Protein AF-A0A1Q6V0L5-F1 (afdb_monomer_lite)

Radius of gyration: 23.57 Å; chains: 1; bounding box: 58×28×61 Å

Structure (mmCIF, N/CA/C/O backbone):
data_AF-A0A1Q6V0L5-F1
#
_entry.id   AF-A0A1Q6V0L5-F1
#
loop_
_atom_site.group_PDB
_atom_site.id
_atom_site.type_symbol
_atom_site.label_atom_id
_atom_site.label_alt_id
_atom_site.label_comp_id
_atom_site.label_asym_id
_atom_site.label_entity_id
_atom_site.label_seq_id
_atom_site.pdbx_PDB_ins_code
_atom_site.Cartn_x
_atom_site.Cartn_y
_atom_site.Cartn_z
_atom_site.occupancy
_atom_site.B_iso_or_equiv
_atom_site.auth_seq_id
_atom_site.auth_comp_id
_atom_site.auth_asym_id
_atom_site.auth_atom_id
_atom_site.pdbx_PDB_model_num
ATOM 1 N N . MET A 1 1 ? 42.447 0.323 -34.848 1.00 60.41 1 MET A N 1
ATOM 2 C CA . MET A 1 1 ? 41.053 -0.143 -34.660 1.00 60.41 1 MET A CA 1
ATOM 3 C C . MET A 1 1 ? 40.293 0.147 -35.946 1.00 60.41 1 MET A C 1
ATOM 5 O O . MET A 1 1 ? 40.447 1.248 -36.458 1.00 60.41 1 MET A O 1
ATOM 9 N N . LYS A 1 2 ? 39.578 -0.825 -36.525 1.00 76.00 2 LYS A N 1
ATOM 10 C CA . LYS A 1 2 ? 38.837 -0.618 -37.784 1.00 76.00 2 LYS A CA 1
ATOM 11 C C . LYS A 1 2 ? 37.564 0.199 -37.501 1.00 76.00 2 LYS A C 1
ATOM 13 O O . LYS A 1 2 ? 37.001 0.069 -36.418 1.00 76.00 2 LYS A O 1
ATOM 18 N N . MET A 1 3 ? 37.112 1.020 -38.454 1.00 75.25 3 MET A N 1
ATOM 19 C CA . MET A 1 3 ? 35.882 1.839 -38.349 1.00 75.25 3 MET A CA 1
ATOM 20 C C . MET A 1 3 ? 34.656 1.019 -37.912 1.00 75.25 3 MET A C 1
ATOM 22 O O . MET A 1 3 ? 33.864 1.461 -37.084 1.00 75.25 3 MET A O 1
ATOM 26 N N . GLU A 1 4 ? 34.559 -0.221 -38.388 1.00 78.81 4 GLU A N 1
ATOM 27 C CA . GLU A 1 4 ? 33.508 -1.179 -38.025 1.00 78.81 4 GLU A CA 1
ATOM 28 C C . GLU A 1 4 ? 33.477 -1.482 -36.518 1.00 78.81 4 GLU A C 1
ATOM 30 O O . GLU A 1 4 ? 32.410 -1.570 -35.917 1.00 78.81 4 GLU A O 1
ATOM 35 N N . THR A 1 5 ? 34.643 -1.568 -35.870 1.00 80.88 5 THR A N 1
ATOM 36 C CA . THR A 1 5 ? 34.749 -1.830 -34.427 1.00 80.88 5 THR A CA 1
ATOM 37 C C . THR A 1 5 ? 34.207 -0.661 -33.598 1.00 80.88 5 THR A C 1
ATOM 39 O O . THR A 1 5 ? 33.617 -0.879 -32.544 1.00 80.88 5 THR A O 1
ATOM 42 N N . ILE A 1 6 ? 34.371 0.576 -34.080 1.00 81.19 6 ILE A N 1
ATOM 43 C CA . ILE A 1 6 ? 33.867 1.786 -33.409 1.00 81.19 6 ILE A CA 1
ATOM 44 C C . ILE A 1 6 ? 32.336 1.850 -33.505 1.00 81.19 6 ILE A C 1
ATOM 46 O O . ILE A 1 6 ? 31.674 2.157 -32.515 1.00 81.19 6 ILE A O 1
ATOM 50 N N . LEU A 1 7 ? 31.766 1.503 -34.664 1.00 82.19 7 LEU A N 1
ATOM 51 C CA . LEU A 1 7 ? 30.314 1.467 -34.867 1.00 82.19 7 LEU A CA 1
ATOM 52 C C . LEU A 1 7 ? 29.636 0.405 -33.993 1.00 82.19 7 LEU A C 1
ATOM 54 O O . LEU A 1 7 ? 28.649 0.707 -33.326 1.00 82.19 7 LEU A O 1
ATOM 58 N N . ILE A 1 8 ? 30.193 -0.808 -33.930 1.00 85.12 8 ILE A N 1
ATOM 59 C CA . ILE A 1 8 ? 29.656 -1.889 -33.084 1.00 85.12 8 ILE A CA 1
ATOM 60 C C . ILE A 1 8 ? 29.691 -1.487 -31.605 1.00 85.12 8 ILE A C 1
ATOM 62 O O . ILE A 1 8 ? 28.711 -1.679 -30.885 1.00 85.12 8 ILE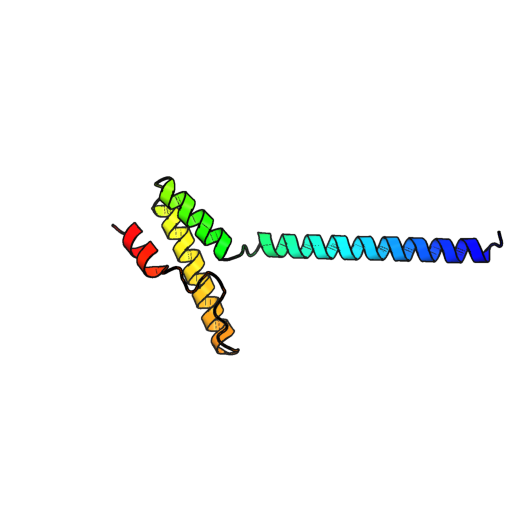 A O 1
ATOM 66 N N . LEU A 1 9 ? 30.794 -0.878 -31.158 1.00 86.62 9 LEU A N 1
ATOM 67 C CA . LEU A 1 9 ? 30.930 -0.409 -29.782 1.00 86.62 9 LEU A CA 1
ATOM 68 C C . LEU A 1 9 ? 29.924 0.708 -29.458 1.00 86.62 9 LEU A C 1
ATOM 70 O O . LEU A 1 9 ? 29.315 0.696 -28.391 1.00 86.62 9 LEU A O 1
ATOM 74 N N . SER A 1 10 ? 29.703 1.638 -30.390 1.00 85.50 10 SER A N 1
ATOM 75 C CA . SER A 1 10 ? 28.710 2.706 -30.238 1.00 85.50 10 SER A CA 1
ATOM 76 C C . SER A 1 10 ? 27.286 2.153 -30.110 1.00 85.50 10 SER A C 1
ATOM 78 O O . SER A 1 10 ? 26.536 2.572 -29.227 1.00 85.50 10 SER A O 1
ATOM 80 N N . VAL A 1 11 ? 26.917 1.167 -30.933 1.00 88.50 11 VAL A N 1
ATOM 81 C CA . VAL A 1 11 ? 25.604 0.508 -30.846 1.00 88.50 11 VAL A CA 1
ATOM 82 C C . VAL A 1 11 ? 25.451 -0.226 -29.512 1.00 88.50 11 VAL A C 1
ATOM 84 O O . VAL A 1 11 ? 24.423 -0.078 -28.855 1.00 88.50 11 VAL A O 1
ATOM 87 N N . ALA A 1 12 ? 26.481 -0.945 -29.059 1.00 88.50 12 ALA A N 1
ATOM 88 C CA . ALA A 1 12 ? 26.451 -1.651 -27.779 1.00 88.50 12 ALA A CA 1
ATOM 89 C C . ALA A 1 12 ? 26.243 -0.699 -26.586 1.00 88.50 12 ALA A C 1
ATOM 91 O O . ALA A 1 12 ? 25.424 -0.981 -25.711 1.00 88.50 12 ALA A O 1
ATOM 92 N N . ILE A 1 13 ? 26.919 0.456 -26.575 1.00 90.50 13 ILE A N 1
ATOM 93 C CA . ILE A 1 13 ? 26.739 1.481 -25.534 1.00 90.50 13 ILE A CA 1
ATOM 94 C C . ILE A 1 13 ? 25.302 2.012 -25.540 1.00 90.50 13 ILE A C 1
ATOM 96 O O . ILE A 1 13 ? 24.678 2.087 -24.484 1.00 90.50 13 ILE A O 1
ATOM 100 N N . ASN A 1 14 ? 24.746 2.326 -26.714 1.00 88.94 14 ASN A N 1
ATOM 101 C CA . ASN A 1 14 ? 23.369 2.814 -26.817 1.00 88.94 14 ASN A CA 1
ATOM 102 C C . ASN A 1 14 ? 22.344 1.785 -26.316 1.00 88.94 14 ASN A C 1
ATOM 104 O O . ASN A 1 14 ? 21.386 2.157 -25.641 1.00 88.94 14 ASN A O 1
ATOM 108 N N . VAL A 1 15 ? 22.565 0.492 -26.575 1.00 90.69 15 VAL A N 1
ATOM 109 C CA . VAL A 1 15 ? 21.717 -0.588 -26.043 1.00 90.69 15 VAL A CA 1
ATOM 110 C C . VAL A 1 15 ? 21.792 -0.651 -24.515 1.00 90.69 15 VAL A C 1
ATOM 112 O O . VAL A 1 15 ? 20.755 -0.740 -23.860 1.00 90.69 15 VAL A O 1
ATOM 115 N N . ILE A 1 16 ? 22.989 -0.553 -23.930 1.00 90.12 16 ILE A N 1
ATOM 116 C CA . ILE A 1 16 ? 23.164 -0.535 -22.467 1.00 90.12 16 ILE A CA 1
ATOM 117 C C . ILE A 1 16 ? 22.442 0.670 -21.854 1.00 90.12 16 ILE A C 1
ATOM 119 O O . ILE A 1 16 ? 21.711 0.522 -20.876 1.00 90.12 16 ILE A O 1
ATOM 123 N N . VAL A 1 17 ? 22.598 1.852 -22.455 1.00 90.38 17 VAL A N 1
ATOM 124 C CA . VAL A 1 17 ? 21.920 3.080 -22.018 1.00 90.38 17 VAL A CA 1
ATOM 125 C C . VAL A 1 17 ? 20.397 2.906 -22.063 1.00 90.38 17 VAL A C 1
ATOM 127 O O . VAL A 1 17 ? 19.720 3.215 -21.084 1.00 90.38 17 VAL A O 1
ATOM 130 N N . LEU A 1 18 ? 19.856 2.332 -23.142 1.00 91.12 18 LEU A N 1
ATOM 131 C CA . LEU A 1 18 ? 18.432 2.005 -23.267 1.00 91.12 18 LEU A CA 1
ATOM 132 C C . LEU A 1 18 ? 17.942 1.080 -22.146 1.00 91.12 18 LEU A C 1
ATOM 134 O O . LEU A 1 18 ? 16.911 1.358 -21.534 1.00 91.12 18 LEU A O 1
ATOM 138 N N . ILE A 1 19 ? 18.684 0.014 -21.832 1.00 90.06 19 ILE A N 1
ATOM 139 C CA . ILE A 1 19 ? 18.328 -0.917 -20.749 1.00 90.06 19 ILE A CA 1
ATOM 140 C C . ILE A 1 19 ? 18.254 -0.182 -19.405 1.00 90.06 19 ILE A C 1
ATOM 142 O O . ILE A 1 19 ? 17.290 -0.366 -18.660 1.00 90.06 19 ILE A O 1
ATOM 146 N N . VAL A 1 20 ? 19.223 0.686 -19.105 1.00 90.31 20 VAL A N 1
ATOM 147 C CA . VAL A 1 20 ? 19.225 1.476 -17.862 1.00 90.31 20 VAL A CA 1
ATOM 148 C C . VAL A 1 20 ? 18.000 2.392 -17.785 1.00 90.31 20 VAL A C 1
ATOM 150 O O . VAL A 1 20 ? 17.347 2.441 -16.740 1.00 90.31 20 VAL A O 1
ATOM 153 N N . PHE A 1 21 ? 17.630 3.057 -18.885 1.00 89.12 21 PHE A N 1
ATOM 154 C CA . PHE A 1 21 ? 16.417 3.879 -18.939 1.00 89.12 21 PHE A CA 1
ATOM 155 C C . PHE A 1 21 ? 15.144 3.062 -18.686 1.00 89.12 21 PHE A C 1
ATOM 157 O O . PHE A 1 21 ? 14.301 3.484 -17.892 1.00 89.12 21 PHE A O 1
ATOM 164 N N . PHE A 1 22 ? 15.012 1.878 -19.290 1.00 86.25 22 PHE A N 1
ATOM 165 C CA . PHE A 1 22 ? 13.860 1.002 -19.047 1.00 86.25 22 PHE A CA 1
ATOM 166 C C . PHE A 1 22 ? 13.786 0.520 -17.592 1.00 86.25 22 PHE A C 1
ATOM 168 O O . PHE A 1 22 ? 12.703 0.513 -17.002 1.00 86.25 22 PHE A O 1
ATOM 175 N N . VAL A 1 23 ? 14.922 0.169 -16.981 1.00 86.44 23 VAL A N 1
ATOM 176 C CA . VAL A 1 23 ? 14.972 -0.238 -15.568 1.00 86.44 23 VAL A CA 1
ATOM 177 C C . VAL A 1 23 ? 14.589 0.925 -14.646 1.00 86.44 23 VAL A C 1
ATOM 179 O O . VAL A 1 23 ? 13.771 0.737 -13.742 1.00 86.44 23 VAL A O 1
ATOM 182 N N . MET A 1 24 ? 15.103 2.137 -14.888 1.00 85.19 24 MET A N 1
ATOM 183 C CA . MET A 1 24 ? 14.706 3.328 -14.126 1.00 85.19 24 MET A CA 1
ATOM 184 C C . MET A 1 24 ? 13.211 3.624 -14.268 1.00 85.19 24 MET A C 1
ATOM 186 O O . MET A 1 24 ? 12.536 3.824 -13.259 1.00 85.19 24 MET A O 1
ATOM 190 N N . ALA A 1 25 ? 12.673 3.589 -15.489 1.00 81.12 25 ALA A N 1
ATOM 191 C CA . ALA A 1 25 ? 11.251 3.814 -15.736 1.00 81.12 25 ALA A CA 1
ATOM 192 C C . ALA A 1 25 ? 10.374 2.776 -15.013 1.00 81.12 25 ALA A C 1
ATOM 194 O O . ALA A 1 25 ? 9.393 3.137 -14.363 1.00 81.12 25 ALA A O 1
ATOM 195 N N . SER A 1 26 ? 10.762 1.496 -15.045 1.00 77.75 26 SER A N 1
ATOM 196 C CA . SER A 1 26 ? 10.077 0.423 -14.314 1.00 77.75 26 SER A CA 1
ATOM 197 C C . SER A 1 26 ? 10.107 0.643 -12.796 1.00 77.75 26 SER A C 1
ATOM 199 O O . SER A 1 26 ? 9.105 0.425 -12.113 1.00 77.75 26 SER A O 1
ATOM 201 N N . ASN A 1 27 ? 11.236 1.086 -12.241 1.00 81.38 27 ASN A N 1
ATOM 202 C CA . ASN A 1 27 ? 11.344 1.376 -10.810 1.00 81.38 27 ASN A CA 1
ATOM 203 C C . ASN A 1 27 ? 10.470 2.569 -10.406 1.00 81.38 27 ASN A C 1
ATOM 205 O O . ASN A 1 27 ? 9.751 2.483 -9.411 1.00 81.38 27 ASN A O 1
ATOM 209 N N . ILE A 1 28 ? 10.457 3.638 -11.206 1.00 75.06 28 ILE A N 1
ATOM 210 C CA . ILE A 1 28 ? 9.588 4.801 -10.984 1.00 75.06 28 ILE A CA 1
ATOM 211 C C . ILE A 1 28 ? 8.112 4.393 -11.057 1.00 75.06 28 ILE A C 1
ATOM 213 O O . ILE A 1 28 ? 7.329 4.795 -10.200 1.00 75.06 28 ILE A O 1
ATOM 217 N N . ALA A 1 29 ? 7.729 3.544 -12.014 1.00 73.94 29 ALA A N 1
ATOM 218 C CA . ALA A 1 29 ? 6.362 3.036 -12.123 1.00 73.94 29 ALA A CA 1
ATOM 219 C C . ALA A 1 29 ? 5.941 2.216 -10.889 1.00 73.94 29 ALA A C 1
ATOM 221 O O . ALA A 1 29 ? 4.839 2.405 -10.374 1.00 73.94 29 ALA A O 1
ATOM 222 N N . LYS A 1 30 ? 6.827 1.359 -10.361 1.00 69.94 30 LYS A N 1
ATOM 223 C CA . LYS A 1 30 ? 6.578 0.595 -9.124 1.00 69.94 30 LYS A CA 1
ATOM 224 C C . LYS A 1 30 ? 6.435 1.497 -7.898 1.00 69.94 30 LYS A C 1
ATOM 226 O O . LYS A 1 30 ? 5.566 1.259 -7.062 1.00 69.94 30 LYS A O 1
ATOM 231 N N . ILE A 1 31 ? 7.270 2.531 -7.787 1.00 66.81 31 ILE A N 1
ATOM 232 C CA . ILE A 1 31 ? 7.182 3.517 -6.701 1.00 66.81 31 ILE A CA 1
ATOM 233 C C . ILE A 1 31 ? 5.870 4.296 -6.811 1.00 66.81 31 ILE A C 1
ATOM 235 O O . ILE A 1 31 ? 5.141 4.410 -5.830 1.00 66.81 31 ILE A O 1
ATOM 239 N N . ARG A 1 32 ? 5.521 4.762 -8.014 1.00 64.19 32 ARG A N 1
ATOM 240 C CA . ARG A 1 32 ? 4.272 5.485 -8.267 1.00 64.19 32 ARG A CA 1
ATOM 241 C C . ARG A 1 32 ? 3.043 4.640 -7.931 1.00 64.19 32 ARG A C 1
ATOM 243 O O . ARG A 1 32 ? 2.146 5.137 -7.263 1.00 64.19 32 ARG A O 1
ATOM 250 N N . GLN A 1 33 ? 3.038 3.355 -8.292 1.00 63.72 33 GLN A N 1
ATOM 251 C CA . GLN A 1 33 ? 1.977 2.427 -7.887 1.00 63.72 33 GLN A CA 1
ATOM 252 C C . GLN A 1 33 ? 1.852 2.295 -6.364 1.00 63.72 33 GLN A C 1
ATOM 254 O O . GLN A 1 33 ? 0.733 2.278 -5.860 1.00 63.72 33 GLN A O 1
ATOM 259 N N . ARG A 1 34 ? 2.970 2.234 -5.626 1.00 59.78 34 ARG A N 1
ATOM 260 C CA . ARG A 1 34 ? 2.947 2.203 -4.152 1.00 59.78 34 ARG A CA 1
ATOM 261 C C . ARG A 1 34 ? 2.453 3.510 -3.530 1.00 59.78 34 ARG A C 1
ATOM 263 O O . ARG A 1 34 ? 1.816 3.459 -2.490 1.00 59.78 34 ARG A O 1
ATOM 270 N N . LEU A 1 35 ? 2.732 4.661 -4.139 1.00 59.59 35 LEU A N 1
ATOM 271 C CA . LEU A 1 35 ? 2.274 5.961 -3.636 1.00 59.59 35 LEU A CA 1
ATOM 272 C C . LEU A 1 35 ? 0.785 6.199 -3.919 1.00 59.59 35 LEU A C 1
ATOM 274 O O . LEU A 1 35 ? 0.070 6.703 -3.060 1.00 59.59 35 LEU A O 1
ATOM 278 N N . GLU A 1 36 ? 0.304 5.818 -5.104 1.00 59.81 36 GLU A N 1
ATOM 279 C CA . GLU A 1 36 ? -1.112 5.963 -5.470 1.00 59.81 36 GLU A CA 1
ATOM 280 C C . GLU A 1 36 ? -1.989 4.911 -4.765 1.00 59.81 36 GLU A C 1
ATOM 282 O O . GLU A 1 36 ? -3.122 5.195 -4.369 1.00 59.81 36 GLU A O 1
ATOM 287 N N . ASN A 1 37 ? -1.456 3.707 -4.537 1.00 64.88 37 ASN A N 1
ATOM 288 C CA . ASN A 1 37 ? -2.124 2.628 -3.816 1.00 64.88 37 ASN A CA 1
ATOM 289 C C . ASN A 1 37 ? -1.202 2.046 -2.739 1.00 64.88 37 ASN A C 1
ATOM 291 O O . ASN A 1 37 ? -0.628 0.969 -2.938 1.00 64.88 37 ASN A O 1
ATOM 295 N N . PRO A 1 38 ? -1.078 2.731 -1.586 1.00 65.94 38 PRO A N 1
ATOM 296 C CA . PRO A 1 38 ? -0.297 2.210 -0.480 1.00 65.94 38 PRO A CA 1
ATOM 297 C C . PRO A 1 38 ? -0.835 0.837 -0.057 1.00 65.94 38 PRO A C 1
ATOM 299 O O . PRO A 1 38 ? -2.062 0.639 -0.040 1.00 65.94 38 PRO A O 1
ATOM 302 N N . PRO A 1 39 ? 0.061 -0.115 0.260 1.00 74.31 39 PRO A N 1
ATOM 303 C CA . PRO A 1 39 ? -0.302 -1.404 0.828 1.00 74.31 39 PRO A CA 1
ATOM 304 C C . PRO A 1 39 ? -1.258 -1.226 2.008 1.00 74.31 39 PRO A C 1
ATOM 306 O O . PRO A 1 39 ? -1.053 -0.362 2.855 1.00 74.31 39 PRO A O 1
ATOM 309 N N . LEU A 1 40 ? -2.290 -2.069 2.098 1.00 78.50 40 LEU A N 1
ATOM 310 C CA . LEU A 1 40 ? -3.273 -1.996 3.190 1.00 78.50 40 LEU A CA 1
ATOM 311 C C . LEU A 1 40 ? -2.616 -2.090 4.576 1.00 78.50 40 LEU A C 1
ATOM 313 O O . LEU A 1 40 ? -3.091 -1.461 5.514 1.00 78.50 40 LEU A O 1
ATOM 317 N N . ILE A 1 41 ? -1.511 -2.833 4.680 1.00 77.75 41 ILE A N 1
ATOM 318 C CA . ILE A 1 41 ? -0.712 -2.986 5.902 1.00 77.75 41 ILE A CA 1
ATOM 319 C C . ILE A 1 41 ? -0.134 -1.644 6.368 1.00 77.75 41 ILE A C 1
ATOM 321 O O . ILE A 1 41 ? -0.209 -1.340 7.554 1.00 77.75 41 ILE A O 1
ATOM 325 N N . ASP A 1 42 ? 0.378 -0.823 5.450 1.00 80.19 42 ASP A N 1
ATOM 326 C CA . ASP A 1 42 ? 0.984 0.468 5.794 1.00 80.19 42 ASP A CA 1
ATOM 327 C C . ASP A 1 42 ? -0.082 1.432 6.345 1.00 80.19 42 ASP A C 1
ATOM 329 O O . ASP A 1 42 ? 0.157 2.140 7.320 1.00 80.19 42 ASP A O 1
ATOM 333 N N . ILE A 1 43 ? -1.300 1.383 5.791 1.00 81.88 43 ILE A N 1
ATOM 334 C CA . ILE A 1 43 ? -2.444 2.186 6.257 1.00 81.88 43 ILE A CA 1
ATOM 335 C C . ILE A 1 43 ? -2.927 1.715 7.640 1.00 81.88 43 ILE A C 1
ATOM 337 O O . ILE A 1 43 ? -3.304 2.535 8.473 1.00 81.88 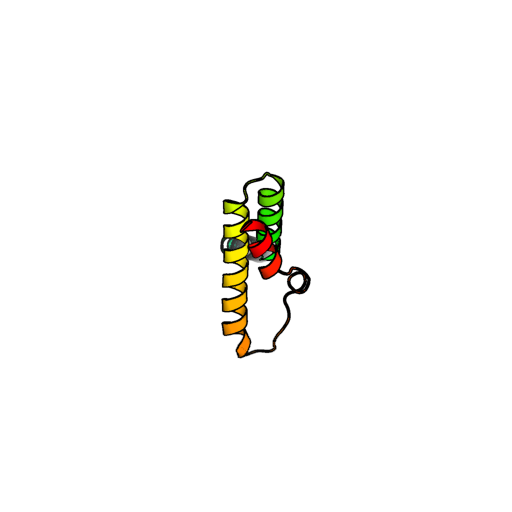43 ILE A O 1
ATOM 341 N N . ILE A 1 44 ? -2.909 0.402 7.908 1.00 83.81 44 ILE A N 1
ATOM 342 C CA . ILE A 1 44 ? -3.221 -0.142 9.242 1.00 83.81 44 ILE A CA 1
ATOM 343 C C . ILE A 1 44 ? -2.183 0.330 10.261 1.00 83.81 44 ILE A C 1
ATOM 345 O O . ILE A 1 44 ? -2.556 0.725 11.362 1.00 83.81 44 ILE A O 1
ATOM 349 N N . HIS A 1 45 ? -0.901 0.319 9.897 1.00 85.06 45 HIS A N 1
ATOM 350 C CA . HIS A 1 45 ? 0.162 0.777 10.783 1.00 85.06 45 HIS A CA 1
ATOM 351 C C . HIS A 1 45 ? 0.025 2.270 11.116 1.00 85.06 45 HIS A C 1
ATOM 353 O O . HIS A 1 45 ? 0.142 2.653 12.279 1.00 85.06 45 HIS A O 1
ATOM 359 N N . GLU A 1 46 ? -0.306 3.103 10.126 1.00 85.44 46 GLU A N 1
ATOM 360 C CA . GLU A 1 46 ? -0.616 4.520 10.343 1.00 85.44 46 GLU A CA 1
ATOM 361 C C . GLU A 1 46 ? -1.830 4.697 11.272 1.00 85.44 46 GLU A C 1
ATOM 363 O O . GLU A 1 46 ? -1.781 5.488 12.212 1.00 85.44 46 GLU A O 1
ATOM 368 N N . ALA A 1 47 ? -2.890 3.904 11.080 1.00 84.56 47 ALA A N 1
ATOM 369 C CA . ALA A 1 47 ? -4.073 3.930 11.940 1.00 84.56 47 ALA A CA 1
ATOM 370 C C . ALA A 1 47 ? -3.761 3.538 13.395 1.00 84.56 47 ALA A C 1
ATOM 372 O O . ALA A 1 47 ? -4.308 4.128 14.329 1.00 84.56 47 ALA A O 1
ATOM 373 N N . ASP A 1 48 ? -2.882 2.554 13.600 1.00 85.69 48 ASP A N 1
ATOM 374 C CA . ASP A 1 48 ? -2.395 2.180 14.927 1.00 85.69 48 ASP A CA 1
ATOM 375 C C . ASP A 1 48 ? -1.611 3.335 15.561 1.00 85.69 48 ASP A C 1
ATOM 377 O O . ASP A 1 48 ? -1.906 3.705 16.697 1.00 85.69 48 ASP A O 1
ATOM 381 N N . MET A 1 49 ? -0.684 3.969 14.834 1.00 88.06 49 MET A N 1
ATOM 382 C CA . MET A 1 49 ? 0.070 5.118 15.355 1.00 88.06 49 MET A CA 1
ATOM 383 C C . MET A 1 49 ? -0.834 6.295 15.744 1.00 88.06 49 MET A C 1
ATOM 385 O O . MET A 1 49 ? -0.651 6.872 16.813 1.00 88.06 49 MET A O 1
ATOM 389 N N . GLU A 1 50 ? -1.841 6.619 14.931 1.00 85.19 50 GLU A N 1
ATOM 390 C CA . GLU A 1 50 ? -2.818 7.670 15.248 1.00 85.19 50 GLU A CA 1
ATOM 391 C C . GLU A 1 50 ? -3.668 7.312 16.480 1.00 85.19 50 GLU A C 1
ATOM 393 O O . GLU A 1 50 ? -3.934 8.174 17.320 1.00 85.19 50 GLU A O 1
ATOM 398 N N . LYS A 1 51 ? -4.033 6.030 16.655 1.00 82.75 51 LYS A N 1
ATOM 399 C CA . LYS A 1 51 ? -4.703 5.540 17.875 1.00 82.75 51 LYS A CA 1
ATOM 400 C C . LYS A 1 51 ? -3.804 5.716 19.101 1.00 82.75 51 LYS A C 1
ATOM 402 O O . LYS A 1 51 ? -4.282 6.214 20.118 1.00 82.75 51 LYS A O 1
ATOM 407 N N . TYR A 1 52 ? -2.524 5.347 19.009 1.00 85.62 52 TYR A N 1
ATOM 408 C CA . TYR A 1 52 ? -1.546 5.545 20.088 1.00 85.62 52 TYR A CA 1
ATOM 409 C C . TYR A 1 52 ? -1.322 7.027 20.411 1.00 85.62 52 TYR A C 1
ATOM 411 O O . TYR A 1 52 ? -1.166 7.375 21.578 1.00 85.62 52 TYR A O 1
ATOM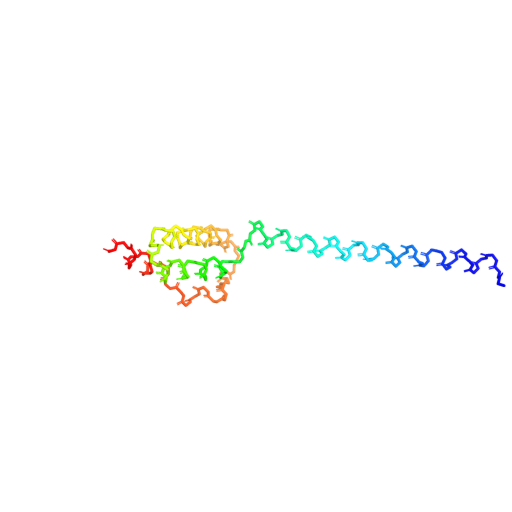 419 N N . ALA A 1 53 ? -1.359 7.902 19.405 1.00 86.69 53 ALA A N 1
ATOM 420 C CA . ALA A 1 53 ? -1.263 9.349 19.576 1.00 86.69 53 ALA A CA 1
ATOM 421 C C . ALA A 1 53 ? -2.529 9.987 20.189 1.00 86.69 53 ALA A C 1
ATOM 423 O O . ALA A 1 53 ? -2.515 11.168 20.525 1.00 86.69 53 ALA A O 1
ATOM 424 N N . GLY A 1 54 ? -3.621 9.227 20.345 1.00 83.94 54 GLY A N 1
ATOM 425 C CA . GLY A 1 54 ? -4.897 9.710 20.883 1.00 83.94 54 GLY A CA 1
ATOM 426 C C . GLY A 1 54 ? -5.843 10.310 19.835 1.00 83.94 54 GLY A C 1
ATOM 427 O O . GLY A 1 54 ? -6.965 10.689 20.173 1.00 83.94 54 GLY A O 1
ATOM 428 N N . ASN A 1 55 ? -5.451 10.330 18.558 1.00 87.75 55 ASN A N 1
ATOM 429 C CA . ASN A 1 55 ? -6.254 10.833 17.442 1.00 87.75 55 ASN A CA 1
ATOM 430 C C . ASN A 1 55 ? -7.276 9.780 16.982 1.00 87.75 55 ASN A C 1
ATOM 432 O O . ASN A 1 55 ? -7.181 9.205 15.894 1.00 87.75 55 ASN A O 1
ATOM 436 N N . LYS A 1 56 ? -8.279 9.517 17.828 1.00 84.38 56 LYS A N 1
ATOM 437 C CA . LYS A 1 56 ? -9.285 8.464 17.606 1.00 84.38 56 LYS A CA 1
ATOM 438 C C . LYS A 1 56 ? -10.062 8.622 16.292 1.00 84.38 56 LYS A C 1
ATOM 440 O O . LYS A 1 56 ? -10.309 7.624 15.618 1.00 84.38 56 LYS A O 1
ATOM 445 N N . GLU A 1 57 ? -10.428 9.850 15.914 1.00 82.56 57 GLU A N 1
ATOM 446 C CA . GLU A 1 57 ? -11.180 10.122 14.677 1.00 82.56 57 GLU A CA 1
ATOM 447 C C . GLU A 1 57 ? -10.375 9.755 13.427 1.00 82.56 57 GLU A C 1
ATOM 449 O O . GLU A 1 57 ? -10.860 9.021 12.566 1.00 82.56 57 GLU A O 1
ATOM 454 N N . LYS A 1 58 ? -9.109 10.184 13.373 1.00 81.56 58 LYS A N 1
ATOM 455 C CA . LYS A 1 58 ? -8.211 9.905 12.248 1.00 81.56 58 LYS A CA 1
ATOM 456 C C . LYS A 1 58 ? -7.873 8.416 12.146 1.00 81.56 58 LYS A C 1
ATOM 458 O O . LYS A 1 58 ? -7.916 7.845 11.058 1.00 81.56 58 LYS A O 1
ATOM 463 N N . ALA A 1 59 ? -7.623 7.755 13.278 1.00 78.88 59 ALA A N 1
ATOM 464 C CA . ALA A 1 59 ? -7.432 6.305 13.317 1.00 78.88 59 ALA A CA 1
ATOM 465 C C . ALA A 1 59 ? -8.659 5.556 12.767 1.00 78.88 59 ALA A C 1
ATOM 467 O O . ALA A 1 59 ? -8.528 4.647 11.946 1.00 78.88 59 ALA A O 1
ATOM 468 N N . ARG A 1 60 ? -9.868 5.969 13.167 1.00 81.12 60 ARG A N 1
ATOM 469 C CA . ARG A 1 60 ? -11.127 5.385 12.688 1.00 81.12 60 ARG A CA 1
ATOM 470 C C . ARG A 1 60 ? -11.318 5.575 11.183 1.00 81.12 60 ARG A C 1
ATOM 472 O O . ARG A 1 60 ? -11.715 4.624 10.508 1.00 81.12 60 ARG A O 1
ATOM 479 N N . GLU A 1 61 ? -11.032 6.762 10.656 1.00 83.81 61 GLU A N 1
ATOM 480 C CA . GLU A 1 61 ? -11.099 7.041 9.217 1.00 83.81 61 GLU A CA 1
ATOM 481 C C . GLU A 1 61 ? -10.168 6.112 8.424 1.00 83.81 61 GLU A C 1
ATOM 483 O O . GLU A 1 61 ? -10.584 5.494 7.440 1.00 83.81 61 GLU A O 1
ATOM 488 N N . LEU A 1 62 ? -8.929 5.939 8.893 1.00 85.31 62 LEU A N 1
ATOM 489 C CA . LEU A 1 62 ? -7.951 5.052 8.264 1.00 85.31 62 LEU A CA 1
ATOM 490 C C . LEU A 1 62 ? -8.409 3.583 8.295 1.00 85.31 62 LEU A C 1
ATOM 492 O O . LEU A 1 62 ? -8.337 2.903 7.268 1.00 85.31 62 LEU A O 1
ATOM 496 N N . TYR A 1 63 ? -8.972 3.101 9.409 1.00 83.56 63 TYR A N 1
ATOM 497 C CA . TYR A 1 63 ? -9.541 1.748 9.480 1.00 83.56 63 TYR A CA 1
ATOM 498 C C . TYR A 1 63 ? -10.733 1.544 8.540 1.00 83.56 63 TYR A C 1
ATOM 500 O O . TYR A 1 63 ? -10.824 0.505 7.880 1.00 83.56 63 TYR A O 1
ATOM 508 N N . LEU A 1 64 ? -11.627 2.530 8.427 1.00 81.69 64 LEU A N 1
ATOM 509 C CA . LEU A 1 64 ? -12.753 2.483 7.490 1.00 81.69 64 LEU A CA 1
ATOM 510 C C . LEU A 1 64 ? -12.278 2.471 6.035 1.00 81.69 64 LEU A C 1
ATOM 512 O O . LEU A 1 64 ? -12.795 1.703 5.224 1.00 81.69 64 LEU A O 1
ATOM 516 N N . LYS A 1 65 ? -11.252 3.262 5.709 1.00 82.44 65 LYS A N 1
ATOM 517 C CA . LYS A 1 65 ? -10.631 3.286 4.379 1.00 82.44 65 LYS A CA 1
ATOM 518 C C . LYS A 1 65 ? -10.028 1.931 4.010 1.00 82.44 65 LYS A C 1
ATOM 520 O O . LYS A 1 65 ? -10.176 1.482 2.871 1.00 82.44 65 LYS A O 1
ATOM 525 N N . VAL A 1 66 ? -9.383 1.259 4.966 1.00 84.00 66 VAL A N 1
ATOM 526 C CA . VAL A 1 66 ? -8.871 -0.109 4.792 1.00 84.00 66 VAL A CA 1
ATOM 527 C C . VAL A 1 66 ? -10.022 -1.092 4.584 1.00 84.00 66 VAL A C 1
ATOM 529 O O . VAL A 1 66 ? -9.993 -1.845 3.613 1.00 84.00 66 VAL A O 1
ATOM 532 N N . LYS A 1 67 ? -11.059 -1.046 5.429 1.00 80.56 67 LYS A N 1
ATOM 533 C CA . LYS A 1 67 ? -12.244 -1.909 5.317 1.00 80.56 67 LYS A CA 1
ATOM 534 C C . LYS A 1 67 ? -12.922 -1.777 3.949 1.00 80.56 67 LYS A C 1
ATOM 536 O O . LYS A 1 67 ? -13.113 -2.777 3.269 1.00 80.56 67 LYS A O 1
ATOM 541 N N . TYR A 1 68 ? -13.166 -0.551 3.491 1.00 79.56 68 TYR A N 1
ATOM 542 C CA . TYR A 1 68 ? -13.757 -0.286 2.178 1.00 79.56 68 TYR A CA 1
ATOM 543 C C . TYR A 1 68 ? -12.920 -0.856 1.022 1.00 79.56 68 TYR A C 1
ATOM 545 O O . TYR A 1 68 ? -13.451 -1.491 0.114 1.00 79.56 68 TYR A O 1
ATOM 553 N N . ARG A 1 69 ? -11.590 -0.688 1.059 1.00 77.62 69 ARG A N 1
ATOM 554 C CA . ARG A 1 69 ? -10.700 -1.264 0.036 1.00 77.62 69 ARG A CA 1
ATOM 555 C C . ARG A 1 69 ? -10.713 -2.793 0.049 1.00 77.62 69 ARG A C 1
ATOM 557 O O . ARG A 1 69 ? -10.629 -3.398 -1.016 1.00 77.62 69 ARG A O 1
ATOM 564 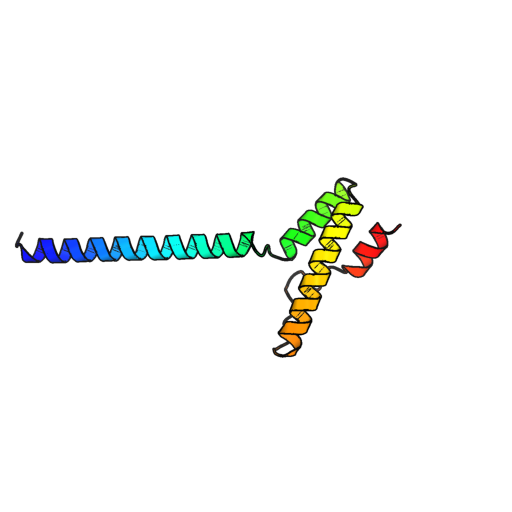N N . ILE A 1 70 ? -10.823 -3.414 1.222 1.00 76.81 70 ILE A N 1
ATOM 565 C CA . ILE A 1 70 ? -10.959 -4.870 1.356 1.00 76.81 70 ILE A CA 1
ATOM 566 C C . ILE A 1 70 ? -12.276 -5.341 0.768 1.00 76.81 70 ILE A C 1
ATOM 568 O O . ILE A 1 70 ? -12.279 -6.330 0.042 1.00 76.81 70 ILE A O 1
ATOM 572 N N . ASP A 1 71 ? -13.370 -4.647 1.060 1.00 75.00 71 ASP A N 1
ATOM 573 C CA . ASP A 1 71 ? -14.691 -5.014 0.562 1.00 75.00 71 ASP A CA 1
ATOM 574 C C . ASP A 1 71 ? -14.742 -4.898 -0.968 1.00 75.00 71 ASP A C 1
ATOM 576 O O . ASP A 1 71 ? -15.162 -5.847 -1.623 1.00 75.00 71 ASP A O 1
ATOM 580 N N . ILE A 1 72 ? -14.154 -3.846 -1.557 1.00 73.75 72 ILE A N 1
ATOM 581 C CA . ILE A 1 72 ? -13.963 -3.747 -3.017 1.00 73.75 72 ILE A CA 1
ATOM 582 C C . ILE A 1 72 ? -13.101 -4.893 -3.556 1.00 73.75 72 ILE A C 1
ATOM 584 O O . ILE A 1 72 ? -13.395 -5.446 -4.613 1.00 73.75 72 ILE A O 1
ATOM 588 N N . LEU A 1 73 ? -11.995 -5.233 -2.887 1.00 71.25 73 LEU A N 1
ATOM 589 C CA . LEU A 1 73 ? -11.124 -6.324 -3.332 1.00 71.25 73 LEU A CA 1
ATOM 590 C C . LEU A 1 73 ? -11.822 -7.678 -3.232 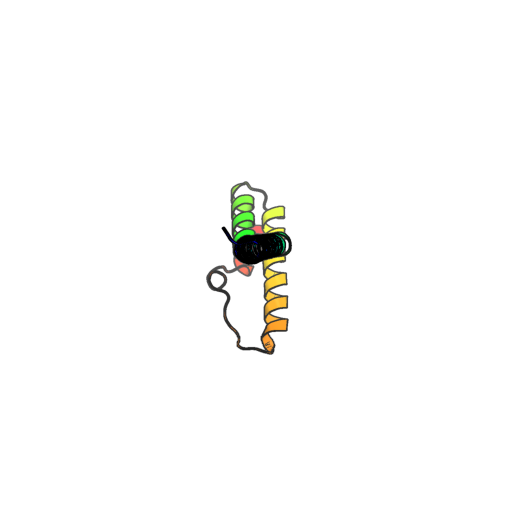1.00 71.25 73 LEU A C 1
ATOM 592 O O . LEU A 1 73 ? -11.611 -8.512 -4.103 1.00 71.25 73 LEU A O 1
ATOM 596 N N . LYS A 1 74 ? -12.660 -7.895 -2.216 1.00 66.25 74 LYS A N 1
ATOM 597 C CA . LYS A 1 74 ? -13.511 -9.081 -2.101 1.00 66.25 74 LYS A CA 1
ATOM 598 C C . LYS A 1 74 ? -14.539 -9.103 -3.219 1.00 66.25 74 LYS A C 1
ATOM 600 O O . LYS A 1 74 ? -14.638 -10.118 -3.885 1.00 66.25 74 LYS A O 1
ATOM 605 N N . GLU A 1 75 ? -15.239 -8.004 -3.473 1.00 61.84 75 GLU A N 1
ATOM 606 C CA . GLU A 1 75 ? -16.230 -7.903 -4.549 1.00 61.84 75 GLU A CA 1
ATOM 607 C C . GLU A 1 75 ? -15.595 -8.141 -5.931 1.00 61.84 75 GLU A C 1
ATOM 609 O O . GLU A 1 75 ? -16.148 -8.863 -6.757 1.00 61.84 75 GLU A O 1
ATOM 614 N N . LYS A 1 76 ? -14.372 -7.640 -6.156 1.00 62.09 76 LYS A N 1
ATOM 615 C CA . LYS A 1 76 ? -13.594 -7.893 -7.381 1.00 62.09 76 LYS A CA 1
ATOM 616 C C . LYS A 1 76 ? -13.020 -9.316 -7.466 1.00 62.09 76 LYS A C 1
ATOM 618 O O . LYS A 1 76 ? -13.019 -9.891 -8.550 1.00 62.09 76 LYS A O 1
ATOM 623 N N . ASN A 1 77 ? -12.544 -9.888 -6.355 1.00 53.53 77 ASN A N 1
ATOM 624 C CA . ASN A 1 77 ? -11.980 -11.248 -6.285 1.00 53.53 77 ASN A CA 1
ATOM 625 C C . ASN A 1 77 ? -13.028 -12.341 -6.036 1.00 53.53 77 ASN A C 1
ATOM 627 O O . ASN A 1 77 ? -12.675 -13.518 -6.042 1.00 53.53 77 ASN A O 1
ATOM 631 N N . TYR A 1 78 ? -14.308 -12.000 -5.869 1.00 45.91 78 TYR A N 1
ATOM 632 C CA . TYR A 1 78 ? -15.397 -12.981 -5.817 1.00 45.91 78 TYR A CA 1
ATOM 633 C C . TYR A 1 78 ? -15.515 -13.774 -7.135 1.00 45.91 78 TYR A C 1
ATOM 635 O O . TYR A 1 78 ? -16.143 -14.826 -7.159 1.00 45.91 78 TYR A O 1
ATOM 643 N N . ASN A 1 79 ? -14.829 -13.325 -8.196 1.00 47.41 79 ASN A N 1
ATOM 644 C CA . ASN A 1 79 ? -14.669 -14.039 -9.464 1.00 47.41 79 ASN A CA 1
ATOM 645 C C . ASN A 1 79 ? -13.337 -14.805 -9.609 1.00 47.41 79 ASN A C 1
ATOM 647 O O . ASN A 1 79 ? -13.137 -15.472 -10.621 1.00 47.41 79 ASN A O 1
ATOM 651 N N . SER A 1 80 ? -12.416 -14.735 -8.641 1.00 45.88 80 SER A N 1
ATOM 652 C CA . SER A 1 80 ? -11.125 -15.428 -8.729 1.00 45.88 80 SER A CA 1
ATOM 653 C C . SER A 1 80 ? -10.467 -1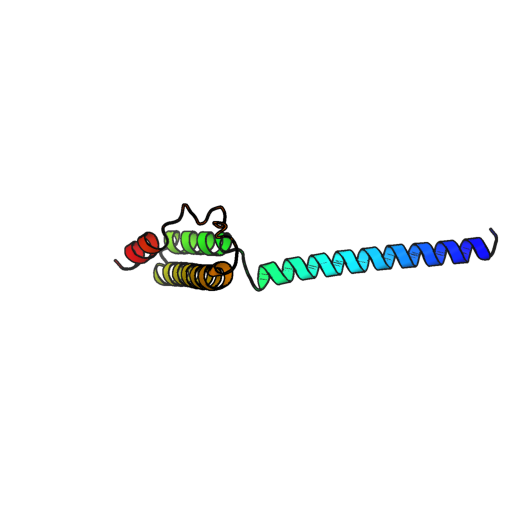5.643 -7.356 1.00 45.88 80 SER A C 1
ATOM 655 O O . SER A 1 80 ? -9.786 -14.774 -6.813 1.00 45.88 80 SER A O 1
ATOM 657 N N . ASP A 1 81 ? -10.639 -16.863 -6.845 1.00 43.31 81 ASP A N 1
ATOM 658 C CA . ASP A 1 81 ? -9.720 -17.608 -5.971 1.00 43.31 81 ASP A CA 1
ATOM 659 C C . ASP A 1 81 ? -9.430 -17.141 -4.536 1.00 43.31 81 ASP A C 1
ATOM 661 O O . ASP A 1 81 ? -8.513 -17.676 -3.918 1.00 43.31 81 ASP A O 1
ATOM 665 N N . GLY A 1 82 ? -10.211 -16.228 -3.948 1.00 48.12 82 GLY A N 1
ATOM 666 C CA . GLY A 1 82 ? -10.338 -16.111 -2.480 1.00 48.12 82 GLY A CA 1
ATOM 667 C C . GLY A 1 82 ? -9.033 -15.985 -1.672 1.00 48.12 82 GLY A C 1
ATOM 668 O O . GLY A 1 82 ? -9.020 -16.283 -0.477 1.00 48.12 82 GLY A O 1
ATOM 669 N N . LYS A 1 83 ? -7.919 -15.575 -2.298 1.00 50.81 83 LYS A N 1
ATOM 670 C CA . LYS A 1 83 ? -6.608 -15.544 -1.645 1.00 50.81 83 LYS A CA 1
ATOM 671 C C . LYS A 1 83 ? -6.614 -14.459 -0.578 1.00 50.81 83 LYS A C 1
ATOM 673 O O . LYS A 1 83 ? -6.641 -13.264 -0.869 1.00 50.81 83 LYS A O 1
ATOM 678 N N . VAL A 1 84 ? -6.606 -14.910 0.671 1.00 51.28 84 VAL A N 1
ATOM 679 C CA . VAL A 1 84 ? -6.530 -14.071 1.863 1.00 51.28 84 VAL A CA 1
ATOM 680 C C . VAL A 1 84 ? -5.226 -13.275 1.815 1.00 51.28 84 VAL A C 1
ATOM 682 O O . VAL A 1 84 ? -4.147 -13.850 1.680 1.00 51.28 84 VAL A O 1
ATOM 685 N N . ILE A 1 85 ? -5.320 -11.946 1.897 1.00 56.06 85 ILE A N 1
ATOM 686 C CA . ILE A 1 85 ? -4.151 -11.060 1.890 1.00 56.06 85 ILE A CA 1
ATOM 687 C C . ILE A 1 85 ? -3.348 -11.330 3.181 1.00 56.06 85 ILE A C 1
ATOM 689 O O . ILE A 1 85 ? -3.902 -11.156 4.274 1.00 56.06 85 ILE A O 1
ATOM 693 N N . PRO A 1 86 ? -2.073 -11.759 3.095 1.00 45.91 86 PRO A N 1
ATOM 694 C CA . PRO A 1 86 ? -1.260 -12.061 4.273 1.00 45.91 86 PRO A CA 1
ATOM 695 C C . PRO A 1 86 ? -1.152 -10.835 5.194 1.00 45.91 86 PRO A C 1
ATOM 697 O O . PRO A 1 86 ? -0.920 -9.730 4.713 1.00 45.91 86 PRO A O 1
ATOM 700 N N . GLY A 1 87 ? -1.340 -11.016 6.507 1.00 47.59 87 GLY A N 1
ATOM 701 C CA . GLY A 1 87 ? -1.296 -9.941 7.519 1.00 47.59 87 GLY A CA 1
ATOM 702 C C . GLY A 1 87 ? -2.634 -9.238 7.790 1.00 47.59 87 GLY A C 1
ATOM 703 O O . GLY A 1 87 ? -2.797 -8.589 8.819 1.00 47.59 87 GLY A O 1
ATOM 704 N N . LEU A 1 88 ? -3.623 -9.415 6.912 1.00 51.59 88 LEU A N 1
ATOM 705 C CA . LEU A 1 88 ? -4.974 -8.876 7.087 1.00 51.59 88 LEU A CA 1
ATOM 706 C C . LEU A 1 88 ? -5.916 -9.852 7.804 1.00 51.59 88 LEU A C 1
ATOM 708 O O . LEU A 1 88 ? -6.895 -9.431 8.411 1.00 51.59 88 LEU A O 1
ATOM 712 N N . SER A 1 89 ? -5.619 -11.154 7.747 1.00 50.19 89 SER A N 1
ATOM 713 C CA . SER A 1 89 ? -6.430 -12.212 8.368 1.00 50.19 89 SER A CA 1
ATOM 714 C C . SER A 1 89 ? -6.422 -12.178 9.895 1.00 50.19 89 SER A C 1
ATOM 716 O O . SER A 1 89 ? -7.274 -12.796 10.521 1.00 50.19 89 SER A O 1
ATOM 718 N N . THR A 1 90 ? -5.446 -11.494 10.491 1.00 53.53 90 THR A N 1
ATOM 719 C CA . THR A 1 90 ? -5.248 -11.402 11.942 1.00 53.53 90 THR A CA 1
ATOM 720 C C . THR A 1 90 ? -5.764 -10.095 12.539 1.00 53.53 90 THR A C 1
ATOM 722 O O . THR A 1 90 ? -5.843 -9.986 13.759 1.00 53.53 90 THR A O 1
ATOM 725 N N . THR A 1 91 ? -6.114 -9.102 11.714 1.00 60.09 91 THR A N 1
ATOM 726 C CA . THR A 1 91 ? -6.564 -7.792 12.202 1.00 60.09 91 THR A CA 1
ATOM 727 C C . THR A 1 91 ? -8.084 -7.708 12.126 1.00 60.09 91 THR A C 1
ATOM 729 O O . THR A 1 91 ? -8.646 -7.514 11.049 1.00 60.09 91 THR A O 1
ATOM 732 N N . ASP A 1 92 ? -8.757 -7.821 13.274 1.00 70.88 92 ASP A N 1
ATOM 733 C CA . ASP A 1 92 ? -10.200 -7.588 13.365 1.00 70.88 92 ASP A CA 1
ATOM 734 C C . ASP A 1 92 ? -10.501 -6.083 13.296 1.00 70.88 92 ASP A C 1
ATOM 736 O O . ASP A 1 92 ? -10.545 -5.359 14.295 1.00 70.88 92 ASP A O 1
ATOM 740 N N . LEU A 1 93 ? -10.663 -5.604 12.064 1.00 69.19 93 LEU A N 1
ATOM 741 C CA . LEU A 1 93 ? -10.971 -4.207 11.770 1.00 69.19 93 LEU A CA 1
ATOM 742 C C . LEU A 1 93 ? -12.316 -3.774 12.366 1.00 69.19 93 LEU A C 1
ATOM 744 O O . LEU A 1 93 ? -12.455 -2.609 12.726 1.00 69.19 93 LEU A O 1
ATOM 748 N N . ASN A 1 94 ? -13.294 -4.677 12.493 1.00 71.12 94 ASN A N 1
ATOM 749 C CA . ASN A 1 94 ? -14.599 -4.332 13.059 1.00 71.12 94 ASN A CA 1
ATOM 750 C C . ASN A 1 94 ? -14.476 -4.048 14.555 1.00 71.12 94 ASN A C 1
ATOM 752 O O . ASN A 1 94 ? -14.952 -3.011 15.011 1.00 71.12 94 ASN A O 1
ATOM 756 N N . ASN A 1 95 ? -13.752 -4.902 15.281 1.00 76.69 95 ASN A N 1
ATOM 757 C CA . ASN A 1 95 ? -13.493 -4.699 16.703 1.00 76.69 95 ASN A CA 1
ATOM 758 C C . ASN A 1 95 ? -12.690 -3.405 16.953 1.00 76.69 95 ASN A C 1
ATOM 760 O O . ASN A 1 95 ? -13.064 -2.583 17.787 1.00 76.69 95 ASN A O 1
ATOM 764 N N . LYS A 1 96 ? -11.646 -3.137 16.148 1.00 70.50 96 LYS A N 1
ATOM 765 C CA . LYS A 1 96 ? -10.877 -1.879 16.243 1.00 70.50 96 LYS A CA 1
ATOM 766 C C . LYS A 1 96 ? -11.737 -0.625 16.003 1.00 70.50 96 LYS A C 1
ATOM 768 O O . LYS A 1 96 ? -11.509 0.395 16.651 1.00 70.50 96 LYS A O 1
ATOM 773 N N . ILE A 1 97 ? -12.713 -0.680 15.091 1.00 73.31 97 ILE A N 1
ATOM 774 C CA . ILE A 1 97 ? -13.642 0.435 14.822 1.00 73.31 97 ILE A CA 1
ATOM 775 C C . ILE A 1 97 ? -14.639 0.622 15.980 1.00 73.31 97 ILE A C 1
ATOM 777 O O . ILE A 1 97 ? -14.925 1.762 16.359 1.00 73.31 97 ILE A O 1
ATOM 781 N N . GLU A 1 98 ? -15.161 -0.463 16.556 1.00 76.38 98 GLU A N 1
ATOM 782 C CA . GLU A 1 98 ? -16.070 -0.404 17.709 1.00 76.38 98 GLU A CA 1
ATOM 783 C C . GLU A 1 98 ? -15.383 0.136 18.967 1.00 76.38 98 GLU A C 1
ATOM 785 O O . GLU A 1 98 ? -15.951 0.987 19.650 1.00 76.38 98 GLU A O 1
ATOM 790 N N . GLU A 1 99 ? -14.141 -0.274 19.242 1.00 75.19 99 GLU A N 1
ATOM 791 C CA . GLU A 1 99 ? -13.345 0.258 20.357 1.00 75.19 99 GLU A CA 1
ATOM 792 C C . GLU A 1 99 ? -13.143 1.774 20.275 1.00 75.19 99 GLU A C 1
ATOM 794 O O . GLU A 1 99 ? -13.136 2.460 21.295 1.00 75.19 99 GLU A O 1
ATOM 799 N N . LEU A 1 100 ? -12.981 2.307 19.063 1.00 68.31 100 LEU A N 1
ATOM 800 C CA . LEU A 1 100 ? -12.793 3.739 18.823 1.00 68.31 100 LEU A CA 1
ATOM 801 C C . LEU A 1 100 ? -14.109 4.529 18.802 1.00 68.31 100 LEU A C 1
ATOM 803 O O . LEU A 1 100 ? -14.079 5.754 18.719 1.00 68.31 100 LEU A O 1
ATOM 807 N N . SER A 1 101 ? -15.254 3.846 18.854 1.00 61.31 101 SER A N 1
ATOM 808 C CA . SER A 1 101 ? -16.587 4.458 18.892 1.00 61.31 101 SER A CA 1
ATOM 809 C C . SER A 1 101 ? -17.111 4.682 20.318 1.00 61.31 101 SER A C 1
ATOM 811 O O . SER A 1 101 ? -18.208 5.219 20.463 1.00 61.31 101 SER A O 1
ATOM 813 N N . LYS A 1 102 ? -16.350 4.263 21.340 1.00 54.38 102 LYS A N 1
ATOM 814 C CA . LYS A 1 102 ? -16.609 4.493 22.770 1.00 54.38 102 LYS A CA 1
ATOM 815 C C . LYS A 1 102 ? -15.805 5.683 23.304 1.00 54.38 102 LYS A C 1
ATOM 817 O O . LYS A 1 102 ? -16.391 6.414 24.125 1.00 54.38 102 LYS A O 1
#

Foldseek 3Di:
DDPVVVVVVVVVVVVVVVVVVVVVVVVVVVVVCCVVPPDLVVLLVVLVVCVVVVVLVSSLVSLVVSVVVVVVVCVVCVVPDPDDDPPVVPDPSVVSNVVSVD

Secondary structure (DSSP, 8-state):
--HHHHHHHHHHHHHHHHHHHHHHHHHHHHHHHHHHS--HHHHHHHHHHHHHTT-HHHHHHHHHHHHHHHHHHHHHHTTTT--PPTTTTT--HHHHHHHTT-

Sequence (102 aa):
MKMETILILSVAINVIVLIVFFVMASNIAKIRQRLENPPLIDIIHEADMEKYAGNKEKARELYLKVKYRIDILKEKNYNSDGKVIPGLSTTDLNNKIEELSK

pLDDT: mean 74.23, std 13.16, range [43.31, 91.12]